Protein AF-A0AAW8XIS8-F1 (afdb_monomer_lite)

Secondary structure (DSSP, 8-state):
---GGG--TT-EEEEEETTS-EEEEEEEE---TTT---EEEETTEEEEBTTTEEEEEE-

Organism: NCBI:txid1667327

Foldseek 3Di:
DPDLVPDDQQFWFWKQFPVRDIAIFTFHASDDPVVAFTWTDGPNDIDGDPPGIHTDGGD

Structure (mmCIF, N/CA/C/O backbone):
data_AF-A0AAW8XIS8-F1
#
_entry.id   AF-A0AAW8XIS8-F1
#
loop_
_atom_site.group_PDB
_atom_site.id
_atom_site.type_symbol
_atom_site.label_atom_id
_atom_site.label_alt_id
_atom_site.label_comp_id
_atom_site.label_asym_id
_atom_site.label_entity_id
_atom_site.label_seq_id
_atom_site.pdbx_PDB_ins_code
_atom_site.Cartn_x
_atom_site.Cartn_y
_atom_site.Cartn_z
_atom_site.occupancy
_atom_site.B_iso_or_equiv
_atom_site.auth_seq_id
_atom_site.auth_comp_id
_atom_site.auth_asym_id
_atom_site.auth_atom_id
_atom_site.pdbx_PDB_model_num
ATOM 1 N N . MET A 1 1 ? 11.880 5.504 5.261 1.00 50.28 1 MET A N 1
ATOM 2 C CA . MET A 1 1 ? 11.085 4.743 4.279 1.00 50.28 1 MET A CA 1
ATOM 3 C C . MET A 1 1 ? 11.439 3.276 4.490 1.00 50.28 1 MET A C 1
ATOM 5 O O . MET A 1 1 ? 12.617 2.953 4.382 1.00 50.28 1 MET A O 1
ATOM 9 N N . LYS A 1 2 ? 10.512 2.428 4.959 1.00 53.84 2 LYS A N 1
ATOM 10 C CA . LYS A 1 2 ? 10.797 0.981 5.038 1.00 53.84 2 LYS A CA 1
ATOM 11 C C . LYS A 1 2 ? 10.896 0.447 3.611 1.00 53.84 2 LYS A C 1
ATOM 13 O O . LYS A 1 2 ? 10.141 0.907 2.758 1.00 53.84 2 LYS A O 1
ATOM 18 N N . SER A 1 3 ? 11.820 -0.481 3.357 1.00 64.25 3 SER A N 1
ATOM 19 C CA . SER A 1 3 ? 11.881 -1.107 2.037 1.00 64.25 3 SER A CA 1
ATOM 20 C C . SER A 1 3 ? 10.593 -1.890 1.794 1.00 64.25 3 SER A C 1
ATOM 22 O O . SER A 1 3 ? 10.178 -2.676 2.647 1.00 64.25 3 SER 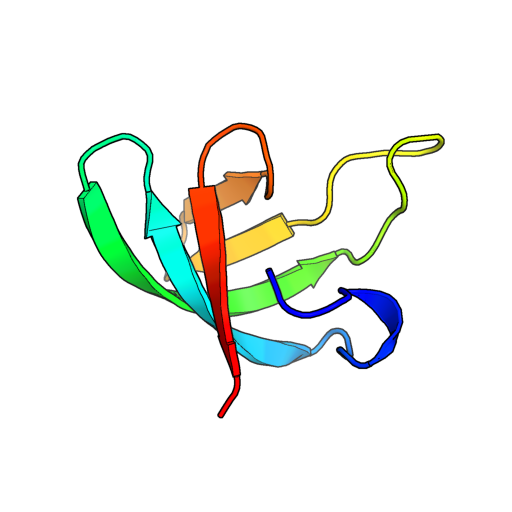A O 1
ATOM 24 N N . LEU A 1 4 ? 9.971 -1.677 0.635 1.00 69.31 4 LEU A N 1
ATOM 25 C CA . LEU A 1 4 ? 8.815 -2.449 0.166 1.00 69.31 4 LEU A CA 1
ATOM 26 C C . LEU A 1 4 ? 9.146 -3.946 0.038 1.00 69.31 4 LEU A C 1
ATOM 28 O O . LEU A 1 4 ? 8.248 -4.786 0.034 1.00 69.31 4 LEU A O 1
ATOM 32 N N . ASP A 1 5 ? 10.432 -4.296 -0.030 1.00 72.38 5 ASP A N 1
ATOM 33 C CA . ASP A 1 5 ? 10.910 -5.664 -0.233 1.00 72.38 5 ASP A CA 1
ATOM 34 C C . ASP A 1 5 ? 10.401 -6.639 0.831 1.00 72.38 5 ASP A C 1
ATOM 36 O O . ASP A 1 5 ? 10.109 -7.788 0.507 1.00 72.38 5 ASP A O 1
ATOM 40 N N . THR A 1 6 ? 10.219 -6.174 2.071 1.00 81.69 6 THR A N 1
ATOM 41 C CA . THR A 1 6 ? 9.763 -7.005 3.196 1.00 81.69 6 THR A CA 1
ATOM 42 C C . THR A 1 6 ? 8.244 -7.061 3.349 1.00 81.69 6 THR A C 1
ATOM 44 O O . THR A 1 6 ? 7.770 -7.648 4.315 1.00 81.69 6 THR A O 1
ATOM 47 N N . LEU A 1 7 ? 7.483 -6.399 2.472 1.00 86.94 7 LEU A N 1
ATOM 48 C CA . LEU A 1 7 ? 6.022 -6.399 2.521 1.00 86.94 7 LEU A CA 1
ATOM 49 C C . LEU A 1 7 ? 5.436 -7.475 1.619 1.00 86.94 7 LEU A C 1
ATOM 51 O O . LEU A 1 7 ? 5.996 -7.808 0.566 1.00 86.94 7 LEU A O 1
ATOM 55 N N . GLU A 1 8 ? 4.267 -7.959 2.018 1.00 89.75 8 GLU A N 1
ATOM 56 C CA . GLU A 1 8 ? 3.483 -8.935 1.271 1.00 89.75 8 GLU A CA 1
ATOM 57 C C . GLU A 1 8 ? 2.163 -8.326 0.798 1.00 89.75 8 GLU A C 1
ATOM 59 O O . GLU A 1 8 ? 1.544 -7.505 1.478 1.00 89.75 8 GLU A O 1
ATOM 64 N N . VAL A 1 9 ? 1.711 -8.736 -0.388 1.00 93.00 9 VAL A N 1
ATOM 65 C CA . VAL A 1 9 ? 0.361 -8.403 -0.853 1.00 93.00 9 VAL A CA 1
ATOM 66 C C . VAL A 1 9 ? -0.652 -9.031 0.108 1.00 93.00 9 VAL A C 1
ATOM 68 O O . VAL A 1 9 ? -0.528 -10.194 0.478 1.00 93.00 9 VAL A O 1
ATOM 71 N N . GLY A 1 10 ? -1.653 -8.255 0.516 1.00 94.06 10 GLY A N 1
ATOM 72 C CA . GLY A 1 10 ? -2.613 -8.614 1.558 1.00 94.06 10 GLY A CA 1
ATOM 73 C C . GLY A 1 10 ? -2.244 -8.090 2.949 1.00 94.06 10 GLY A C 1
ATOM 74 O O . GLY A 1 10 ? -3.095 -8.116 3.835 1.00 94.06 10 GLY A O 1
ATOM 75 N N . GLN A 1 11 ? -1.030 -7.566 3.146 1.00 93.50 11 GLN A N 1
ATOM 76 C CA . GLN A 1 11 ? -0.621 -6.983 4.420 1.00 93.50 11 GLN A CA 1
ATOM 77 C C . GLN A 1 11 ? -1.301 -5.631 4.676 1.00 93.50 11 GLN A C 1
ATOM 79 O O . GLN A 1 11 ? -1.395 -4.781 3.784 1.00 93.50 11 GLN A O 1
ATOM 84 N N . THR A 1 12 ? -1.709 -5.415 5.927 1.00 95.56 12 THR A N 1
ATOM 85 C CA . THR A 1 12 ? -2.167 -4.113 6.417 1.00 95.56 12 THR A CA 1
ATOM 86 C C . THR A 1 12 ? -0.991 -3.160 6.617 1.00 95.56 12 THR A C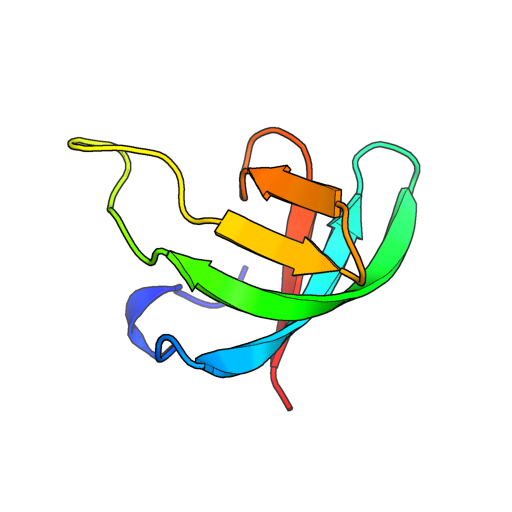 1
ATOM 88 O O . THR A 1 12 ? -0.007 -3.469 7.293 1.00 95.56 12 THR A O 1
ATOM 91 N N . VAL A 1 13 ? -1.105 -1.965 6.048 1.00 94.12 13 VAL A N 1
ATOM 92 C CA . VAL A 1 13 ? -0.094 -0.910 6.113 1.00 94.12 13 VAL A CA 1
ATOM 93 C C . VAL A 1 13 ? -0.742 0.436 6.411 1.00 94.12 13 VAL A C 1
ATOM 95 O O . VAL A 1 13 ? -1.915 0.660 6.118 1.00 94.12 13 VAL A O 1
ATOM 98 N N . VAL A 1 14 ? 0.045 1.362 6.957 1.00 95.81 14 VAL A N 1
ATOM 99 C CA . VAL A 1 14 ? -0.361 2.761 7.119 1.00 95.81 14 VAL A CA 1
ATOM 100 C C . VAL A 1 14 ? 0.355 3.606 6.079 1.00 95.81 14 VAL A C 1
ATOM 102 O O . VAL A 1 14 ? 1.591 3.600 6.010 1.00 95.81 14 VAL A O 1
ATOM 105 N N . ILE A 1 15 ? -0.423 4.359 5.308 1.00 95.50 15 ILE A N 1
ATOM 106 C CA . ILE A 1 15 ? 0.065 5.314 4.318 1.00 95.50 15 ILE A CA 1
ATOM 107 C C . ILE A 1 15 ? -0.076 6.752 4.819 1.00 95.50 15 ILE A C 1
ATOM 109 O O . ILE A 1 15 ? -0.966 7.063 5.611 1.00 95.50 15 ILE A O 1
ATOM 113 N N . LEU A 1 16 ? 0.800 7.628 4.337 1.00 96.38 16 LEU A N 1
ATOM 114 C CA . LEU A 1 16 ? 0.709 9.078 4.463 1.00 96.38 16 LEU A CA 1
ATOM 115 C C . LEU A 1 16 ? 0.447 9.666 3.077 1.00 96.38 16 LEU A C 1
ATOM 117 O O . LEU A 1 16 ? 1.297 9.539 2.200 1.00 96.38 16 LEU A O 1
ATOM 121 N N . THR A 1 17 ? -0.713 10.282 2.867 1.00 96.38 17 THR A N 1
ATOM 122 C CA . THR A 1 17 ? -1.055 10.912 1.582 1.00 96.38 17 THR A CA 1
ATOM 123 C C . THR A 1 17 ? -0.295 12.225 1.389 1.00 96.38 17 THR A C 1
ATOM 125 O O . THR A 1 17 ? 0.149 12.847 2.355 1.00 96.38 17 THR A O 1
ATOM 128 N N . ASN A 1 18 ? -0.215 12.716 0.149 1.00 94.31 18 ASN A N 1
ATOM 129 C CA . ASN A 1 18 ? 0.355 14.042 -0.143 1.00 94.31 18 ASN A CA 1
ATOM 130 C C . ASN A 1 18 ? -0.406 15.199 0.532 1.00 94.31 18 ASN A C 1
ATOM 132 O O . ASN A 1 18 ? 0.148 16.281 0.709 1.00 94.31 18 ASN A O 1
ATOM 136 N N . ALA A 1 19 ? -1.666 14.976 0.921 1.00 94.69 19 ALA A N 1
ATOM 137 C CA . ALA A 1 19 ? -2.453 15.922 1.710 1.00 94.69 19 ALA A CA 1
ATOM 138 C C . ALA A 1 19 ? -2.092 15.897 3.212 1.00 94.69 19 ALA A C 1
ATOM 140 O O . ALA A 1 19 ? -2.598 16.713 3.978 1.00 94.69 19 ALA A O 1
ATOM 141 N N . GLY A 1 20 ? -1.213 14.985 3.640 1.00 95.31 20 GLY A N 1
ATOM 142 C CA . GLY A 1 20 ? -0.787 14.817 5.030 1.00 95.31 20 GLY A CA 1
ATOM 143 C C . GLY A 1 20 ? -1.683 13.895 5.859 1.00 95.31 20 GLY A C 1
ATOM 144 O O . GLY A 1 20 ? -1.530 13.833 7.079 1.00 95.31 20 GLY A O 1
ATOM 145 N N . GLU A 1 21 ? -2.609 13.170 5.231 1.00 96.50 21 GLU A N 1
ATOM 146 C CA . GLU A 1 21 ? -3.541 12.280 5.926 1.00 96.50 21 GLU A CA 1
ATOM 147 C C . GLU A 1 21 ? -2.914 10.911 6.177 1.00 96.50 21 GLU A C 1
ATOM 149 O O . GLU A 1 21 ? -2.248 10.351 5.305 1.00 96.50 21 GLU A O 1
ATOM 154 N N . ARG A 1 22 ? -3.161 10.347 7.363 1.00 96.56 22 ARG A N 1
ATOM 155 C CA . ARG A 1 22 ? -2.740 8.986 7.710 1.00 96.56 22 ARG A CA 1
ATOM 156 C C . ARG A 1 22 ? -3.906 8.033 7.544 1.00 96.56 22 ARG A C 1
ATOM 158 O O . ARG A 1 22 ? -4.915 8.195 8.225 1.00 96.56 22 ARG A O 1
ATOM 165 N N . LEU A 1 23 ? -3.742 7.043 6.678 1.00 96.75 23 LEU A N 1
ATOM 166 C CA . LEU A 1 23 ? -4.789 6.084 6.344 1.00 96.75 23 LEU A CA 1
ATOM 167 C C . LEU A 1 23 ? -4.266 4.658 6.497 1.00 96.75 23 LEU A C 1
ATOM 169 O O . LEU A 1 23 ? -3.133 4.364 6.122 1.00 96.75 23 LEU A O 1
ATOM 173 N N . GLU A 1 24 ? -5.098 3.776 7.037 1.00 96.69 24 GLU A N 1
ATOM 174 C CA . GLU A 1 24 ? -4.827 2.341 7.103 1.00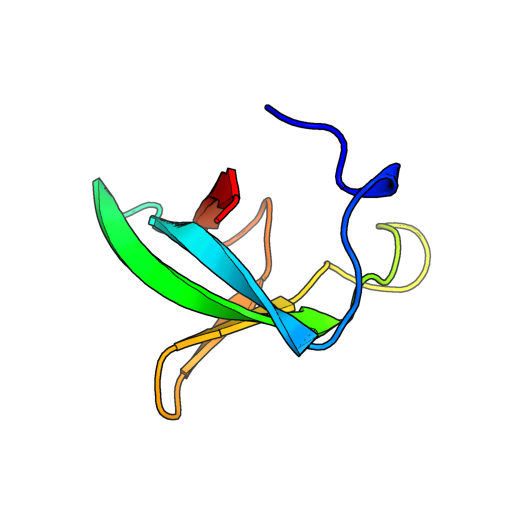 96.69 24 GLU A CA 1
ATOM 175 C C . GLU A 1 24 ? -5.439 1.654 5.879 1.00 96.69 24 GLU A C 1
ATOM 177 O O . GLU A 1 24 ? -6.586 1.917 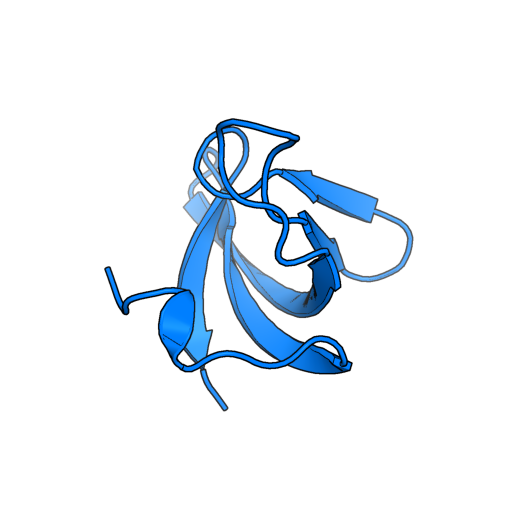5.514 1.00 96.69 24 GLU A O 1
ATOM 182 N N . GLY A 1 25 ? -4.665 0.796 5.223 1.00 96.00 25 GLY A N 1
ATOM 183 C CA . GLY A 1 25 ? -5.084 0.111 4.009 1.00 96.00 25 GLY A CA 1
ATOM 184 C C . GLY A 1 25 ? -4.377 -1.218 3.813 1.00 96.00 25 GLY A C 1
ATOM 185 O O . GLY A 1 25 ? -3.515 -1.612 4.594 1.00 96.00 25 GLY A O 1
ATOM 186 N N . ILE A 1 26 ? -4.744 -1.912 2.743 1.00 96.56 26 ILE A N 1
ATOM 187 C CA . ILE A 1 26 ? -4.161 -3.202 2.372 1.00 96.56 26 ILE A CA 1
ATOM 188 C C . ILE A 1 26 ? -3.263 -3.003 1.156 1.00 96.56 26 ILE A C 1
ATOM 190 O O . ILE A 1 26 ? -3.705 -2.438 0.154 1.00 96.56 26 ILE A O 1
ATOM 194 N N . LEU A 1 27 ? -2.020 -3.483 1.218 1.00 94.56 27 LEU A N 1
ATOM 195 C CA . LEU A 1 27 ? -1.141 -3.547 0.051 1.00 94.56 27 LEU A CA 1
ATOM 196 C C . LEU A 1 27 ? -1.723 -4.551 -0.949 1.00 94.56 27 LEU A C 1
ATOM 198 O O . LEU A 1 27 ? -1.800 -5.740 -0.656 1.00 94.56 27 LEU A O 1
ATOM 202 N N . VAL A 1 28 ? -2.164 -4.085 -2.115 1.00 95.69 28 VAL A N 1
ATOM 203 C CA . VAL A 1 28 ? -2.803 -4.933 -3.139 1.00 95.69 28 VAL A CA 1
ATOM 204 C C . VAL A 1 28 ? -1.904 -5.184 -4.346 1.00 95.69 28 VAL A C 1
ATOM 206 O O . VAL A 1 28 ? -2.113 -6.162 -5.056 1.00 95.69 28 VAL A O 1
ATOM 209 N N . ASP A 1 29 ? -0.892 -4.342 -4.550 1.00 92.38 29 ASP A N 1
ATOM 210 C CA . ASP A 1 29 ? 0.099 -4.489 -5.613 1.00 92.38 29 ASP A CA 1
ATOM 211 C C . ASP A 1 29 ? 1.485 -4.100 -5.084 1.00 92.38 29 ASP A C 1
ATOM 213 O O . ASP A 1 29 ? 1.640 -3.066 -4.431 1.00 92.38 29 ASP A O 1
ATOM 217 N N . LYS A 1 30 ? 2.487 -4.938 -5.364 1.00 88.31 30 LYS A N 1
ATOM 218 C CA . LYS A 1 30 ? 3.896 -4.730 -4.999 1.00 88.31 30 LYS A CA 1
ATOM 219 C C . LYS A 1 30 ? 4.808 -4.640 -6.227 1.00 88.31 30 LYS A C 1
ATOM 221 O O . LYS A 1 30 ? 5.996 -4.938 -6.132 1.00 88.31 30 LYS A O 1
ATOM 226 N N . SER A 1 31 ? 4.252 -4.287 -7.381 1.00 83.50 31 SER A N 1
ATOM 227 C CA . SER A 1 31 ? 5.014 -4.088 -8.608 1.00 83.50 31 SER A CA 1
ATOM 228 C C . SER A 1 31 ? 6.116 -3.061 -8.379 1.00 83.50 31 SER A C 1
ATOM 230 O O . SER A 1 31 ? 5.899 -2.024 -7.745 1.00 83.50 31 SER A O 1
ATOM 232 N N . ASP A 1 32 ? 7.312 -3.365 -8.874 1.00 72.19 32 ASP A N 1
ATOM 233 C CA . ASP A 1 32 ? 8.390 -2.391 -8.889 1.00 72.19 32 ASP A CA 1
ATOM 234 C C . ASP A 1 32 ? 8.136 -1.321 -9.959 1.00 72.19 32 ASP A C 1
ATOM 236 O O . ASP A 1 32 ? 7.400 -1.539 -10.926 1.00 72.19 32 ASP A O 1
ATOM 240 N N . TRP A 1 33 ? 8.802 -0.176 -9.799 1.00 67.62 33 TRP A N 1
ATOM 241 C CA . TRP A 1 33 ? 8.700 0.986 -10.688 1.00 67.62 33 TRP A CA 1
ATOM 242 C C . TRP A 1 33 ? 9.033 0.709 -12.160 1.00 67.62 33 TRP A C 1
ATOM 244 O O . TRP A 1 33 ? 8.766 1.566 -13.001 1.00 67.62 33 TRP A O 1
ATOM 254 N N . SER A 1 34 ? 9.614 -0.449 -12.493 1.00 69.56 34 SER A N 1
ATOM 255 C CA . SER A 1 34 ? 9.879 -0.826 -13.883 1.00 69.56 34 SER A CA 1
ATOM 256 C C . SER A 1 34 ? 8.657 -1.428 -14.584 1.00 69.56 34 SER A C 1
ATOM 258 O O . SER A 1 34 ? 8.598 -1.405 -15.814 1.00 69.56 34 SER A O 1
ATOM 260 N N . VAL A 1 35 ? 7.663 -1.903 -13.822 1.00 69.19 35 VAL A N 1
ATOM 261 C CA . VAL A 1 35 ? 6.428 -2.522 -14.335 1.00 69.19 35 VAL A CA 1
ATOM 262 C C . VAL A 1 35 ? 5.166 -1.751 -13.912 1.00 69.19 35 VAL A C 1
ATOM 264 O O . VAL A 1 35 ? 4.186 -1.729 -14.655 1.00 69.19 35 VAL A O 1
ATOM 267 N N . GLY A 1 36 ? 5.187 -1.068 -12.763 1.00 76.38 36 GLY A N 1
ATOM 268 C CA . GLY A 1 36 ? 4.071 -0.276 -12.232 1.00 76.38 36 GLY A CA 1
ATOM 269 C C . GLY A 1 36 ? 4.447 0.473 -10.949 1.00 76.38 36 GLY A C 1
ATOM 270 O O . GLY A 1 36 ? 5.598 0.466 -10.543 1.00 76.38 36 GLY A O 1
ATOM 271 N N . CYS A 1 37 ? 3.501 1.137 -10.284 1.00 84.12 37 CYS A N 1
ATOM 272 C CA . CYS A 1 37 ? 3.738 1.629 -8.918 1.00 84.12 37 CYS A CA 1
ATOM 273 C C . CYS A 1 37 ? 3.072 0.673 -7.915 1.00 84.12 37 CYS A C 1
ATOM 275 O O . CYS A 1 37 ? 2.008 0.140 -8.233 1.00 84.12 37 CYS A O 1
ATOM 277 N N . PRO A 1 38 ? 3.649 0.446 -6.721 1.00 91.19 38 PRO A N 1
ATOM 278 C CA . PRO A 1 38 ? 2.963 -0.302 -5.675 1.00 91.19 38 PRO A CA 1
ATOM 279 C C . PRO A 1 38 ? 1.644 0.385 -5.317 1.00 91.19 38 PRO A C 1
ATOM 281 O O . PRO A 1 38 ? 1.556 1.613 -5.348 1.00 91.19 38 PRO A O 1
ATOM 284 N N . VAL A 1 39 ? 0.623 -0.385 -4.943 1.00 95.00 39 VAL A N 1
ATOM 285 C CA . VAL A 1 39 ? -0.722 0.149 -4.690 1.00 95.00 39 VAL A CA 1
ATOM 286 C C . VAL A 1 39 ? -1.249 -0.315 -3.343 1.00 95.00 39 VAL A C 1
ATOM 288 O O . VAL A 1 39 ? -1.271 -1.510 -3.043 1.00 95.00 39 VAL A O 1
ATOM 291 N N . VAL A 1 40 ? -1.748 0.636 -2.555 1.00 95.81 40 VAL A N 1
ATOM 292 C CA . VAL A 1 40 ? -2.502 0.371 -1.325 1.00 95.81 40 VAL A CA 1
ATOM 293 C C . VAL A 1 40 ? -3.965 0.726 -1.539 1.00 95.81 40 VAL A C 1
ATOM 295 O O . VAL A 1 40 ? -4.292 1.796 -2.053 1.00 95.81 40 VAL A O 1
ATOM 298 N N . ARG A 1 41 ? -4.857 -0.169 -1.117 1.00 97.75 41 ARG A N 1
ATOM 299 C CA . ARG A 1 41 ? -6.301 0.057 -1.110 1.00 97.75 41 ARG A CA 1
ATOM 300 C C . ARG A 1 41 ? -6.766 0.504 0.272 1.00 97.75 41 ARG A C 1
ATOM 302 O O . ARG A 1 41 ? -6.544 -0.208 1.249 1.00 97.75 41 ARG A O 1
ATOM 309 N N . VAL A 1 42 ? -7.462 1.636 0.329 1.00 97.06 42 VAL A N 1
ATOM 310 C CA . VAL A 1 42 ? -8.135 2.167 1.524 1.00 97.06 42 VAL A CA 1
ATOM 311 C C . VAL A 1 42 ? -9.624 2.281 1.203 1.00 97.06 42 VAL A C 1
ATOM 313 O O . VAL A 1 42 ? -10.028 3.140 0.418 1.00 97.06 42 VAL A O 1
ATOM 316 N N . GLY A 1 43 ? -10.446 1.392 1.766 1.00 94.62 43 GLY A N 1
ATOM 317 C CA . GLY A 1 43 ? -11.849 1.263 1.357 1.00 94.62 43 GLY A CA 1
ATOM 318 C C . GLY A 1 43 ? -11.964 0.936 -0.138 1.00 94.62 43 GLY A C 1
ATOM 319 O O . GLY A 1 43 ? -11.394 -0.056 -0.596 1.00 94.62 43 GLY A O 1
ATOM 320 N N . ASP A 1 44 ? -12.656 1.794 -0.890 1.00 95.88 44 ASP A N 1
ATOM 321 C CA . ASP A 1 44 ? -12.821 1.684 -2.349 1.00 95.88 44 ASP A CA 1
ATOM 322 C C . ASP A 1 44 ? -11.791 2.506 -3.151 1.00 95.88 44 ASP A C 1
ATOM 324 O O . ASP A 1 44 ? -11.798 2.487 -4.382 1.00 95.88 44 ASP A O 1
ATOM 328 N N . THR A 1 45 ? -10.882 3.215 -2.475 1.00 96.88 45 THR A N 1
ATOM 329 C CA . THR A 1 45 ? -9.880 4.080 -3.112 1.00 96.88 45 THR A CA 1
ATOM 330 C C . THR A 1 45 ? -8.530 3.374 -3.219 1.00 96.88 45 THR A C 1
ATOM 332 O O . THR A 1 45 ? -8.066 2.735 -2.271 1.00 96.88 45 THR A O 1
ATOM 335 N N . LEU A 1 46 ? -7.867 3.521 -4.368 1.00 96.56 46 LEU A N 1
ATOM 336 C CA . LEU A 1 46 ? -6.509 3.034 -4.612 1.00 96.56 46 LEU A CA 1
ATOM 337 C C . LEU A 1 46 ? -5.507 4.189 -4.565 1.00 96.56 46 LEU A C 1
ATOM 339 O O . LEU A 1 46 ? -5.738 5.238 -5.166 1.00 96.56 46 LEU A O 1
ATOM 343 N N . TYR A 1 47 ? -4.387 3.966 -3.883 1.00 95.81 47 TYR A N 1
ATOM 344 C CA . TYR A 1 47 ? -3.295 4.922 -3.745 1.00 95.81 47 TYR A CA 1
ATOM 345 C C . TYR A 1 47 ? -2.009 4.335 -4.319 1.00 95.81 47 TYR A C 1
ATOM 347 O O . TYR A 1 47 ? -1.499 3.335 -3.810 1.00 95.81 47 TYR A O 1
ATOM 355 N N . GLY A 1 48 ? -1.473 4.983 -5.353 1.00 94.31 48 GLY A N 1
ATOM 356 C CA . GLY A 1 48 ? -0.147 4.696 -5.891 1.00 94.31 48 GLY A CA 1
ATOM 357 C C . GLY A 1 48 ? 0.944 5.170 -4.933 1.00 94.31 48 GLY A C 1
ATOM 358 O O . GLY A 1 48 ? 1.060 6.365 -4.640 1.00 94.31 48 GLY A O 1
ATOM 359 N N . ILE A 1 49 ? 1.743 4.234 -4.437 1.00 92.12 49 ILE A N 1
ATOM 360 C CA . ILE A 1 49 ? 2.782 4.487 -3.442 1.00 92.12 49 ILE A CA 1
ATOM 361 C C . ILE A 1 49 ? 4.019 5.098 -4.100 1.00 92.12 49 ILE A C 1
ATOM 363 O O . ILE A 1 49 ? 4.472 4.633 -5.141 1.00 92.12 49 ILE A O 1
ATOM 367 N N . GLY A 1 50 ? 4.546 6.159 -3.486 1.00 88.69 50 GLY A N 1
ATOM 368 C CA . GLY A 1 50 ? 5.601 7.038 -3.993 1.00 88.69 50 GLY A CA 1
ATOM 369 C C . GLY A 1 50 ? 5.137 8.040 -5.060 1.00 88.69 50 GLY A C 1
ATOM 370 O O . GLY A 1 50 ? 5.958 8.784 -5.591 1.00 88.69 50 GLY A O 1
ATOM 371 N N . TYR A 1 51 ? 3.833 8.091 -5.365 1.00 90.06 51 TYR A N 1
ATOM 372 C CA . TYR A 1 51 ? 3.227 9.145 -6.190 1.00 90.06 51 TYR A CA 1
ATOM 373 C C . TYR A 1 51 ? 2.122 9.903 -5.442 1.00 90.06 51 TYR A C 1
ATOM 375 O O . TYR A 1 51 ? 2.178 11.125 -5.325 1.00 90.06 51 TYR A O 1
ATOM 383 N N . GLN A 1 52 ? 1.125 9.190 -4.909 1.00 94.56 52 GLN A N 1
ATOM 384 C CA . GLN A 1 52 ? -0.016 9.774 -4.184 1.00 94.56 52 GLN A CA 1
ATOM 385 C C . GLN A 1 52 ? 0.136 9.699 -2.660 1.00 94.56 52 GLN A C 1
ATOM 387 O O . GLN A 1 52 ? -0.48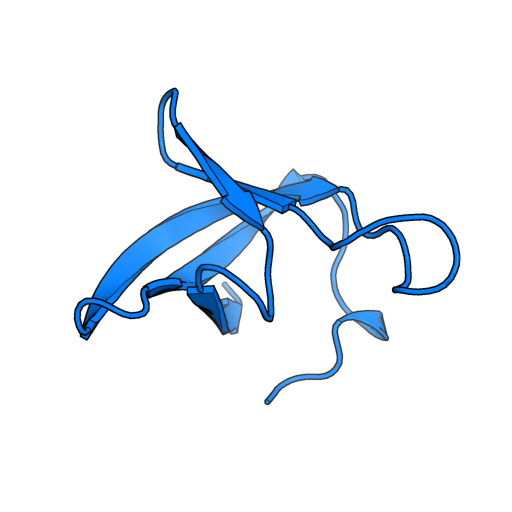0 10.491 -1.940 1.00 94.56 52 GLN A O 1
ATOM 392 N N . ALA A 1 53 ? 0.900 8.723 -2.172 1.00 94.69 53 ALA A N 1
ATOM 393 C CA . ALA A 1 53 ? 1.128 8.483 -0.754 1.00 94.69 53 ALA A CA 1
ATOM 394 C C . ALA A 1 53 ? 2.424 7.695 -0.522 1.00 94.69 53 ALA A C 1
ATOM 396 O O . ALA A 1 53 ? 2.917 7.043 -1.435 1.00 94.69 53 ALA A O 1
ATOM 397 N N . ASP A 1 54 ? 2.921 7.675 0.711 1.00 93.38 54 ASP A N 1
ATOM 398 C CA . ASP A 1 54 ? 4.055 6.848 1.136 1.00 93.38 54 ASP A CA 1
ATOM 399 C C . ASP A 1 54 ? 3.645 5.873 2.240 1.00 93.38 54 ASP A C 1
ATOM 401 O O . ASP A 1 54 ? 2.894 6.238 3.142 1.00 93.38 54 ASP A O 1
ATOM 405 N N . ILE A 1 55 ? 4.180 4.648 2.241 1.00 92.25 55 ILE A N 1
ATOM 406 C CA . ILE A 1 55 ? 4.009 3.730 3.379 1.00 92.25 55 ILE A CA 1
ATOM 407 C C . ILE A 1 55 ? 4.913 4.187 4.531 1.00 92.25 55 ILE A C 1
ATOM 409 O O . ILE A 1 55 ? 6.141 4.233 4.405 1.00 92.25 55 ILE A O 1
ATOM 413 N N . ILE A 1 56 ? 4.306 4.488 5.680 1.00 92.00 56 ILE A N 1
ATOM 414 C CA . ILE A 1 56 ? 5.000 5.009 6.867 1.00 92.00 56 ILE A CA 1
ATOM 415 C C . ILE A 1 56 ? 5.028 4.026 8.038 1.00 92.00 56 ILE A C 1
ATOM 417 O O . ILE A 1 56 ? 5.874 4.152 8.923 1.00 92.00 56 ILE A O 1
ATOM 421 N N . THR A 1 57 ? 4.129 3.042 8.084 1.00 84.06 57 THR A N 1
ATOM 422 C CA . THR A 1 57 ? 4.114 2.007 9.129 1.00 84.06 57 THR A CA 1
ATOM 423 C C . THR A 1 57 ? 3.558 0.701 8.575 1.00 84.06 57 THR A C 1
ATOM 425 O O . THR A 1 57 ? 2.787 0.684 7.620 1.00 84.06 57 THR A O 1
A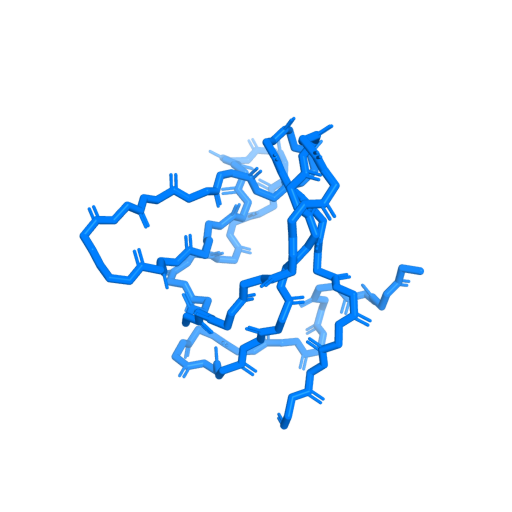TOM 428 N N . THR A 1 58 ? 3.994 -0.395 9.180 1.00 73.25 58 THR A N 1
ATOM 429 C CA . THR A 1 58 ? 3.569 -1.762 8.887 1.00 73.25 58 THR A CA 1
ATOM 430 C C . THR A 1 58 ? 3.053 -2.336 10.196 1.00 73.25 58 THR A C 1
ATOM 432 O O . THR A 1 58 ? 3.778 -2.235 11.195 1.00 73.25 58 THR A O 1
ATOM 435 N N . SER A 1 59 ? 1.847 -2.892 10.203 1.00 60.16 59 SER A N 1
ATOM 436 C CA . SER A 1 59 ? 1.355 -3.686 11.332 1.00 60.16 59 SER A CA 1
ATOM 437 C C . SER A 1 59 ? 1.767 -5.144 11.189 1.00 60.16 59 SER A C 1
ATOM 439 O O . SER A 1 59 ? 2.003 -5.579 10.034 1.00 60.16 59 SER A O 1
#

Radius of gyration: 10.1 Å; chains: 1; bounding box: 25×25×26 Å

Sequence (59 aa):
MKSLDTLEVGQTVVILTNAGERLEGILVDKSDWSVGCPVVRVGDTLYGIGYQADIITTS

pLDDT: mean 87.89, std 11.86, range [50.28, 97.75]